Protein AF-A0A2D4NMZ3-F1 (afdb_monomer)

InterPro domains:
  IPR048695 E3 ubiquitin-protein ligase SHPRH, second helical domain [PF21324] (58-155)
  IPR052583 E3 ubiquitin-protein ligase SHPRH-like [PTHR45865] (1-147)

Nearest PDB structures (foldseek):
  4qn1-assembly1_A  TM=9.197E-01  e=2.408E-14  Homo sapiens

Radius of gyration: 30.1 Å; Cα contacts (8 Å, |Δi|>4): 49; chains: 1; bounding box: 57×30×90 Å

Structure (mmCIF, N/CA/C/O backbone):
data_AF-A0A2D4NMZ3-F1
#
_entry.id   AF-A0A2D4NMZ3-F1
#
loop_
_atom_site.group_PDB
_atom_site.id
_atom_site.type_symbol
_atom_site.label_atom_id
_atom_site.label_alt_id
_atom_site.label_comp_id
_atom_site.label_asym_id
_atom_site.label_entity_id
_atom_site.label_seq_id
_atom_site.pdbx_PDB_ins_code
_atom_site.Cartn_x
_atom_site.Cartn_y
_atom_site.Cartn_z
_atom_site.occupancy
_atom_site.B_iso_or_equiv
_atom_site.auth_seq_id
_atom_site.auth_comp_id
_atom_site.auth_asym_id
_atom_site.auth_atom_id
_atom_site.pdbx_PDB_model_num
ATOM 1 N N . HIS A 1 1 ? 14.806 3.752 -36.654 1.00 79.56 1 HIS A N 1
ATOM 2 C CA . HIS A 1 1 ? 14.042 3.267 -37.822 1.00 79.56 1 HIS A CA 1
ATOM 3 C C . HIS A 1 1 ? 14.957 3.074 -39.030 1.00 79.56 1 HIS A C 1
ATOM 5 O O . HIS A 1 1 ? 15.247 1.934 -39.347 1.00 79.56 1 HIS A O 1
ATOM 11 N N . SER A 1 2 ? 15.522 4.132 -39.626 1.00 84.00 2 SER A N 1
ATOM 12 C CA . SER A 1 2 ? 16.386 4.017 -40.818 1.00 84.00 2 SER A CA 1
ATOM 13 C C . SER A 1 2 ? 17.604 3.096 -40.637 1.00 84.00 2 SER A C 1
ATOM 15 O O . SER A 1 2 ? 17.843 2.245 -41.484 1.00 84.00 2 SER A O 1
ATOM 17 N N . THR A 1 3 ? 18.321 3.194 -39.509 1.00 82.75 3 THR A N 1
ATOM 18 C CA . THR A 1 3 ? 19.468 2.318 -39.182 1.00 82.75 3 THR A CA 1
ATOM 19 C C . THR A 1 3 ? 19.065 0.847 -39.045 1.00 82.75 3 THR A C 1
ATOM 21 O O . THR A 1 3 ? 19.775 -0.030 -39.518 1.00 82.75 3 THR A O 1
ATOM 24 N N . HIS A 1 4 ? 17.902 0.579 -38.441 1.00 82.25 4 HIS A N 1
ATOM 25 C CA . HIS A 1 4 ? 17.377 -0.775 -38.248 1.00 82.25 4 HIS A CA 1
ATOM 26 C C . HIS A 1 4 ? 16.970 -1.410 -39.582 1.00 82.25 4 HIS A C 1
ATOM 28 O O . HIS A 1 4 ? 17.393 -2.517 -39.887 1.00 82.25 4 HIS A O 1
ATOM 34 N N . ASN A 1 5 ? 16.223 -0.680 -40.414 1.00 85.88 5 ASN A N 1
ATOM 35 C CA . ASN A 1 5 ? 15.780 -1.180 -41.716 1.00 85.88 5 ASN A CA 1
ATOM 36 C C . ASN A 1 5 ? 16.967 -1.399 -42.669 1.00 85.88 5 ASN A C 1
ATOM 38 O O . ASN A 1 5 ? 17.002 -2.386 -43.396 1.00 85.88 5 ASN A O 1
ATOM 42 N N . LEU A 1 6 ? 17.965 -0.504 -42.656 1.00 83.62 6 LEU A N 1
ATOM 43 C CA . LEU A 1 6 ? 19.190 -0.682 -43.441 1.00 83.62 6 LEU A CA 1
ATOM 44 C C . LEU A 1 6 ? 19.972 -1.917 -42.970 1.00 83.62 6 LEU A C 1
ATOM 46 O O . LEU A 1 6 ? 20.440 -2.695 -43.796 1.00 83.62 6 LEU A O 1
ATOM 50 N N . MET A 1 7 ? 20.065 -2.132 -41.655 1.00 83.62 7 MET A N 1
ATOM 51 C CA . MET A 1 7 ? 20.684 -3.329 -41.084 1.00 83.62 7 MET A CA 1
ATOM 52 C C . MET A 1 7 ? 19.947 -4.614 -41.494 1.00 83.62 7 MET A C 1
ATOM 54 O O . MET A 1 7 ? 20.605 -5.592 -41.841 1.00 83.62 7 MET A O 1
ATOM 58 N N . GLU A 1 8 ? 18.611 -4.630 -41.503 1.00 84.06 8 GLU A N 1
ATOM 59 C CA . GLU A 1 8 ? 17.829 -5.781 -41.983 1.00 84.06 8 GLU A CA 1
ATOM 60 C C . GLU A 1 8 ? 18.096 -6.083 -43.463 1.00 84.06 8 GLU A C 1
ATOM 62 O O . GLU A 1 8 ? 18.351 -7.235 -43.814 1.00 84.06 8 GLU A O 1
ATOM 67 N N . LEU A 1 9 ? 18.119 -5.057 -44.322 1.00 84.56 9 LEU A N 1
ATOM 68 C CA . LEU A 1 9 ? 18.392 -5.214 -45.756 1.00 84.56 9 LEU A CA 1
ATOM 69 C C . LEU A 1 9 ? 19.811 -5.729 -46.038 1.00 84.56 9 LEU A C 1
ATOM 71 O O . LEU A 1 9 ? 19.996 -6.581 -46.910 1.00 84.56 9 LEU A O 1
ATOM 75 N N . LEU A 1 10 ? 20.802 -5.242 -45.285 1.00 82.25 10 LEU A N 1
ATOM 76 C CA . LEU A 1 10 ? 22.190 -5.700 -45.376 1.00 82.25 10 LEU A CA 1
ATOM 77 C C . LEU A 1 10 ? 22.351 -7.134 -44.845 1.00 82.25 10 LEU A C 1
ATOM 79 O O . LEU A 1 10 ? 23.067 -7.929 -45.444 1.00 82.25 10 LEU A O 1
ATOM 83 N N . THR A 1 11 ? 21.639 -7.500 -43.773 1.00 82.44 11 THR A N 1
ATOM 84 C CA . THR A 1 11 ? 21.654 -8.867 -43.211 1.00 82.44 11 THR A CA 1
ATOM 85 C C . THR A 1 11 ? 20.979 -9.876 -44.147 1.00 82.44 11 THR A C 1
ATOM 87 O O . THR A 1 11 ? 21.385 -11.035 -44.207 1.00 82.44 11 THR A O 1
ATOM 90 N N . ALA A 1 12 ? 19.980 -9.435 -44.916 1.00 84.19 12 ALA A N 1
ATOM 91 C CA . ALA A 1 12 ? 19.284 -10.243 -45.915 1.00 84.19 12 ALA A CA 1
ATOM 92 C C . ALA A 1 12 ? 20.025 -10.362 -47.266 1.00 84.19 12 ALA A C 1
ATOM 94 O O . ALA A 1 12 ? 19.500 -11.001 -48.177 1.00 84.19 12 ALA A O 1
ATOM 95 N N . ASN A 1 13 ? 21.223 -9.772 -47.415 1.00 79.88 13 ASN A N 1
ATOM 96 C CA . ASN A 1 13 ? 22.015 -9.757 -48.656 1.00 79.88 13 ASN A CA 1
ATOM 97 C C . ASN A 1 13 ? 21.206 -9.315 -49.892 1.00 79.88 13 ASN A C 1
ATOM 99 O O . ASN A 1 13 ? 21.289 -9.931 -50.958 1.00 79.88 13 ASN A O 1
ATOM 103 N N . HIS A 1 14 ? 20.391 -8.264 -49.754 1.00 78.19 14 HIS A N 1
ATOM 104 C CA . HIS A 1 14 ? 19.522 -7.827 -50.842 1.00 78.19 14 HIS A CA 1
ATOM 105 C C . HIS A 1 14 ? 20.344 -7.408 -52.083 1.00 78.19 14 HIS A C 1
ATOM 107 O O . HIS A 1 14 ? 21.246 -6.570 -51.968 1.00 78.19 14 HIS A O 1
ATOM 113 N N . PRO A 1 15 ? 20.038 -7.929 -53.289 1.00 76.94 15 PRO A N 1
ATOM 114 C CA . PRO A 1 15 ? 20.746 -7.542 -54.505 1.00 76.94 15 PRO A CA 1
ATOM 115 C C . PRO A 1 15 ? 20.555 -6.044 -54.782 1.00 76.94 15 PRO A C 1
ATOM 117 O O . PRO A 1 15 ? 19.448 -5.520 -54.656 1.00 76.94 15 PRO A O 1
ATOM 120 N N . GLY A 1 16 ? 21.640 -5.357 -55.151 1.00 79.75 16 GLY A N 1
ATOM 121 C CA . GLY A 1 16 ? 21.639 -3.924 -55.475 1.00 79.75 16 GLY A CA 1
ATOM 122 C C . GLY A 1 16 ? 22.129 -2.987 -54.365 1.00 79.75 16 GLY A C 1
ATOM 123 O O . GLY A 1 16 ? 22.245 -1.790 -54.620 1.00 79.75 16 GLY A O 1
ATOM 124 N N . ILE A 1 17 ? 22.463 -3.497 -53.173 1.00 79.25 17 ILE A N 1
ATOM 125 C CA . ILE A 1 17 ? 23.045 -2.697 -52.084 1.00 79.25 17 ILE A CA 1
ATOM 126 C C . ILE A 1 17 ? 24.549 -3.008 -51.980 1.00 79.25 17 ILE A C 1
ATOM 128 O O . ILE A 1 17 ? 24.908 -4.110 -51.562 1.00 79.25 17 ILE A O 1
ATOM 132 N N . PRO A 1 18 ? 25.449 -2.092 -52.384 1.00 79.50 18 PRO A N 1
ATOM 133 C CA . PRO A 1 18 ? 26.885 -2.308 -52.246 1.00 79.50 18 PRO A CA 1
ATOM 134 C C . PRO A 1 18 ? 27.314 -2.191 -50.771 1.00 79.50 18 PRO A C 1
ATOM 136 O O . PRO A 1 18 ? 26.861 -1.267 -50.090 1.00 79.50 18 PRO A O 1
ATOM 139 N N . PRO A 1 19 ? 28.201 -3.075 -50.275 1.00 78.12 19 PRO A N 1
ATOM 140 C CA . PRO A 1 19 ? 28.674 -3.012 -48.898 1.00 78.12 19 PRO A CA 1
ATOM 141 C C . PRO A 1 19 ? 29.545 -1.773 -48.670 1.00 78.12 19 PRO A C 1
ATOM 143 O O . PRO A 1 19 ? 30.353 -1.391 -49.522 1.00 78.12 19 PRO A O 1
ATOM 146 N N . THR A 1 20 ? 29.422 -1.164 -47.494 1.00 83.31 20 THR A N 1
ATOM 147 C CA . THR A 1 20 ? 30.236 -0.023 -47.067 1.00 83.31 20 THR A CA 1
ATOM 148 C C . THR A 1 20 ? 31.075 -0.363 -45.837 1.00 83.31 20 THR A C 1
ATOM 150 O O . THR A 1 20 ? 30.710 -1.191 -45.006 1.00 83.31 20 THR A O 1
ATOM 153 N N . LEU A 1 21 ? 32.195 0.344 -45.649 1.00 79.69 21 LEU A N 1
ATOM 154 C CA . LEU A 1 21 ? 33.028 0.228 -44.439 1.00 79.69 21 LEU A CA 1
ATOM 155 C C . LEU A 1 21 ? 32.276 0.604 -43.146 1.00 79.69 21 LEU A C 1
ATOM 157 O O . LEU A 1 21 ? 32.760 0.342 -42.045 1.00 79.69 21 LEU A O 1
ATOM 161 N N . ARG A 1 22 ? 31.110 1.249 -43.273 1.00 80.62 22 ARG A N 1
ATOM 162 C CA . ARG A 1 22 ? 30.272 1.695 -42.161 1.00 80.62 22 ARG A CA 1
ATOM 163 C C . ARG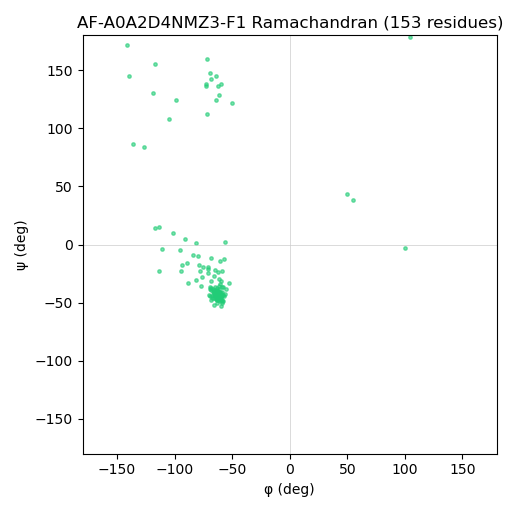 A 1 22 ? 29.270 0.628 -41.717 1.00 80.62 22 ARG A C 1
ATOM 165 O O . ARG A 1 22 ? 28.785 0.705 -40.591 1.00 80.62 22 ARG A O 1
ATOM 172 N N . ASP A 1 23 ? 29.031 -0.394 -42.539 1.00 80.50 23 ASP A N 1
ATOM 173 C CA . ASP A 1 23 ? 28.037 -1.442 -42.281 1.00 80.50 23 ASP A CA 1
ATOM 174 C C . ASP A 1 23 ? 28.348 -2.218 -40.993 1.00 80.50 23 ASP A C 1
ATOM 176 O O . ASP A 1 23 ? 27.446 -2.554 -40.228 1.00 80.50 23 ASP A O 1
ATOM 180 N N . GLY A 1 24 ? 29.637 -2.404 -40.682 1.00 77.75 24 GLY A N 1
ATOM 181 C CA . GLY A 1 24 ? 30.084 -3.044 -39.441 1.00 77.75 24 GLY A CA 1
ATOM 182 C C . GLY A 1 24 ? 29.742 -2.267 -38.161 1.00 77.75 24 GLY A C 1
ATOM 183 O O . GLY A 1 24 ? 29.670 -2.874 -37.096 1.00 77.75 24 GLY A O 1
ATOM 184 N N . ARG A 1 25 ? 29.496 -0.949 -38.247 1.00 84.62 25 ARG A N 1
ATOM 185 C CA . ARG A 1 25 ? 29.146 -0.092 -37.095 1.00 84.62 25 ARG A CA 1
ATOM 186 C C . ARG A 1 25 ? 27.642 0.070 -36.894 1.00 84.62 25 ARG A C 1
ATOM 188 O O . ARG A 1 25 ? 27.221 0.434 -35.802 1.00 84.62 25 ARG A O 1
ATOM 195 N N . LEU A 1 26 ? 26.821 -0.236 -37.903 1.00 84.31 26 LEU A N 1
ATOM 196 C CA . LEU A 1 26 ? 25.365 -0.041 -37.843 1.00 84.31 26 LEU A CA 1
ATOM 197 C C . LEU A 1 26 ? 24.711 -0.814 -36.691 1.00 84.31 26 LEU A C 1
ATOM 199 O O . LEU A 1 26 ? 23.786 -0.309 -36.057 1.00 84.31 26 LEU A O 1
ATOM 203 N N . LYS A 1 27 ? 25.213 -2.019 -36.389 1.00 80.88 27 LYS A N 1
ATOM 204 C CA . LYS A 1 27 ? 24.736 -2.831 -35.262 1.00 80.88 27 LYS A CA 1
ATOM 205 C C . LYS A 1 27 ? 24.993 -2.145 -33.918 1.00 80.88 27 LYS A C 1
ATOM 207 O O . LYS A 1 27 ? 24.109 -2.113 -33.067 1.00 80.88 27 LYS A O 1
ATOM 212 N N . GLU A 1 28 ? 26.187 -1.588 -33.743 1.00 86.69 28 GLU A N 1
ATOM 213 C CA . GLU A 1 28 ? 26.581 -0.880 -32.525 1.00 86.69 28 GLU A CA 1
ATOM 214 C C . GLU A 1 28 ? 25.816 0.443 -32.379 1.00 86.69 28 GLU A C 1
ATOM 216 O O . GLU A 1 28 ? 25.259 0.715 -31.320 1.00 86.69 28 GLU A O 1
ATOM 221 N N . GLU A 1 29 ? 25.690 1.218 -33.461 1.00 86.38 29 GLU A N 1
ATOM 222 C CA . GLU A 1 29 ? 24.913 2.464 -33.486 1.00 86.38 29 GLU A CA 1
ATOM 223 C C . GLU A 1 29 ? 23.428 2.218 -33.155 1.00 86.38 29 GLU A C 1
ATOM 225 O O . GLU A 1 29 ? 22.816 2.981 -32.404 1.00 86.38 29 GLU A O 1
ATOM 230 N N . CYS A 1 30 ? 22.834 1.137 -33.676 1.00 85.12 30 CYS A N 1
ATOM 231 C CA . CYS A 1 30 ? 21.444 0.781 -33.385 1.00 85.12 30 CYS A CA 1
ATOM 232 C C . CYS A 1 30 ? 21.243 0.393 -31.911 1.00 85.12 30 CYS A C 1
ATOM 234 O O . CYS A 1 30 ? 20.247 0.789 -31.300 1.00 85.12 30 CYS A O 1
ATOM 236 N N . GLU A 1 31 ? 22.187 -0.353 -31.335 1.00 85.00 31 GLU A N 1
ATOM 237 C CA . GLU A 1 31 ? 22.148 -0.746 -29.927 1.00 85.00 31 GLU A CA 1
ATOM 238 C C . GLU A 1 31 ? 22.331 0.469 -29.004 1.00 85.00 31 GLU A C 1
ATOM 240 O O . GLU A 1 31 ? 21.547 0.657 -28.074 1.00 85.00 31 GLU A O 1
ATOM 245 N N . GLN A 1 32 ? 23.278 1.361 -29.310 1.00 89.56 32 GLN A N 1
ATOM 246 C CA . GLN A 1 32 ? 23.486 2.606 -28.561 1.00 89.56 32 GLN A CA 1
ATOM 247 C C . GLN A 1 32 ? 22.241 3.504 -28.575 1.00 89.56 32 GLN A C 1
ATOM 249 O O . GLN A 1 32 ? 21.835 4.017 -27.531 1.00 89.56 32 GLN A O 1
ATOM 254 N N . LEU A 1 33 ? 21.587 3.661 -29.732 1.00 89.25 33 LE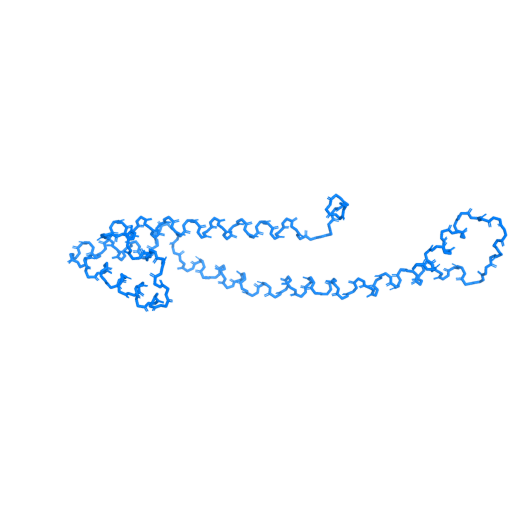U A N 1
ATOM 255 C CA . LEU A 1 33 ? 20.346 4.435 -29.846 1.00 89.25 33 LEU A CA 1
ATOM 256 C C . LEU A 1 33 ? 19.211 3.829 -29.013 1.00 89.25 33 LEU A C 1
ATOM 258 O O . LEU A 1 33 ? 18.476 4.559 -28.345 1.00 89.25 33 LEU A O 1
ATOM 262 N N . ARG A 1 34 ? 19.078 2.497 -29.022 1.00 87.19 34 ARG A N 1
ATOM 263 C CA . ARG A 1 34 ? 18.085 1.789 -28.208 1.00 87.19 34 ARG A CA 1
ATOM 264 C C . ARG A 1 34 ? 18.353 1.978 -26.716 1.00 87.19 34 ARG A C 1
ATOM 266 O O . ARG A 1 34 ? 17.426 2.290 -25.971 1.00 87.19 34 ARG A O 1
ATOM 273 N N . GLN A 1 35 ? 19.600 1.813 -26.283 1.00 89.44 35 GLN A N 1
ATOM 274 C CA . GLN A 1 35 ? 19.993 1.986 -24.884 1.00 89.44 35 GLN A CA 1
ATOM 275 C C . GLN A 1 35 ? 19.760 3.419 -24.408 1.00 89.44 35 GLN A C 1
ATOM 277 O O . GLN A 1 35 ? 19.168 3.621 -23.350 1.00 89.44 35 GLN A O 1
ATOM 282 N N . HIS A 1 36 ? 20.147 4.408 -25.215 1.00 93.25 36 HIS A N 1
ATOM 283 C CA . HIS A 1 36 ? 19.921 5.815 -24.905 1.00 93.25 36 HIS A CA 1
ATOM 284 C C . HIS A 1 36 ? 18.429 6.130 -24.738 1.00 93.25 36 HIS A C 1
ATOM 286 O O . HIS A 1 36 ? 18.038 6.757 -23.755 1.00 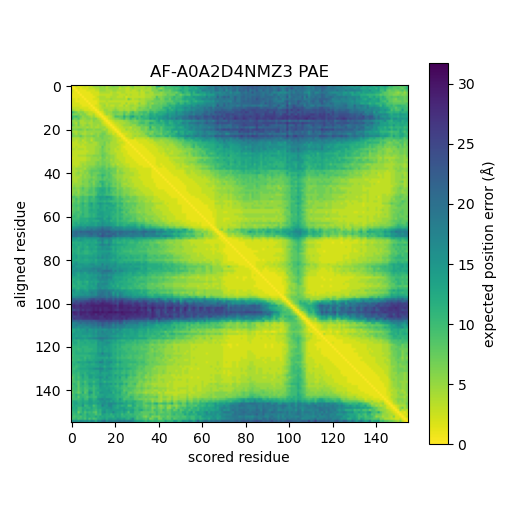93.25 36 HIS A O 1
ATOM 292 N N . TYR A 1 37 ? 17.587 5.632 -25.649 1.00 91.81 37 TYR A N 1
ATOM 293 C CA . TYR A 1 37 ? 16.137 5.808 -25.572 1.00 91.81 37 TYR A CA 1
ATOM 294 C C . TYR A 1 37 ? 15.534 5.182 -24.303 1.00 91.81 37 TYR A C 1
ATOM 296 O O . TYR A 1 37 ? 14.738 5.819 -23.614 1.00 91.81 37 TYR A O 1
ATOM 304 N N . MET A 1 38 ? 15.947 3.959 -23.954 1.00 91.94 38 MET A N 1
ATOM 305 C CA . MET A 1 38 ? 15.440 3.250 -22.770 1.00 91.94 38 MET A CA 1
ATOM 306 C C . MET A 1 38 ? 16.003 3.789 -21.446 1.00 91.94 38 MET A C 1
ATOM 308 O O . MET A 1 38 ? 15.410 3.556 -20.393 1.00 91.94 38 MET A O 1
ATOM 312 N N . SER A 1 39 ? 17.125 4.518 -21.475 1.00 92.38 39 SER A N 1
ATOM 313 C CA . SER A 1 39 ? 17.856 4.952 -20.277 1.00 92.38 39 SER A CA 1
ATOM 314 C C . SER A 1 39 ? 16.994 5.747 -19.302 1.00 92.38 39 SER A C 1
ATOM 316 O O . SER A 1 39 ? 17.091 5.522 -18.099 1.00 92.38 39 SER A O 1
ATOM 318 N N . LYS A 1 40 ? 16.159 6.667 -19.802 1.00 94.06 40 LYS A N 1
ATOM 319 C CA . LYS A 1 40 ? 15.322 7.513 -18.942 1.00 94.06 40 LYS A CA 1
ATOM 320 C C . LYS A 1 40 ? 14.284 6.684 -18.186 1.00 94.06 40 LYS A C 1
ATOM 322 O O . LYS A 1 40 ? 14.219 6.756 -16.967 1.00 94.06 40 LYS A O 1
ATOM 327 N N . SER A 1 41 ? 13.518 5.863 -18.904 1.00 90.94 41 SER A N 1
ATOM 328 C CA . SER A 1 41 ? 12.478 5.030 -18.293 1.00 90.94 41 SER A CA 1
ATOM 329 C C . SER A 1 41 ? 13.071 4.005 -17.320 1.00 90.94 41 SER A C 1
ATOM 331 O O . SER A 1 41 ? 12.550 3.832 -16.222 1.00 90.94 41 SER A O 1
ATOM 333 N N . ASN A 1 42 ? 14.204 3.385 -17.668 1.00 89.88 42 ASN A N 1
ATOM 334 C CA . ASN A 1 42 ? 14.895 2.458 -16.770 1.00 89.88 42 ASN A CA 1
ATOM 335 C C . ASN A 1 42 ? 15.379 3.146 -15.482 1.00 89.88 42 ASN A C 1
ATOM 337 O O . ASN A 1 42 ? 15.280 2.556 -14.406 1.00 89.88 42 ASN A O 1
ATOM 341 N N . ALA A 1 43 ? 15.885 4.381 -15.582 1.00 92.75 43 ALA A N 1
ATOM 342 C CA . ALA A 1 43 ? 16.301 5.164 -14.422 1.00 92.75 43 ALA A CA 1
ATOM 343 C C . ALA A 1 43 ? 15.108 5.517 -13.522 1.00 92.75 43 ALA A C 1
ATOM 345 O O . ALA A 1 43 ? 15.173 5.281 -12.322 1.00 92.75 43 ALA A O 1
ATOM 346 N N . GLU A 1 44 ? 13.993 5.979 -14.096 1.00 93.50 44 GLU A N 1
ATOM 347 C CA . GLU A 1 44 ? 12.770 6.302 -13.345 1.00 93.50 44 GLU A CA 1
ATOM 348 C C . GLU A 1 44 ? 12.223 5.085 -12.577 1.00 93.50 44 GLU A C 1
ATOM 350 O O . GLU A 1 44 ? 11.837 5.203 -11.414 1.00 93.50 44 GLU A O 1
ATOM 355 N N . VAL A 1 45 ? 12.239 3.894 -13.190 1.00 91.06 45 VAL A N 1
ATOM 356 C CA . VAL A 1 45 ? 11.832 2.642 -12.525 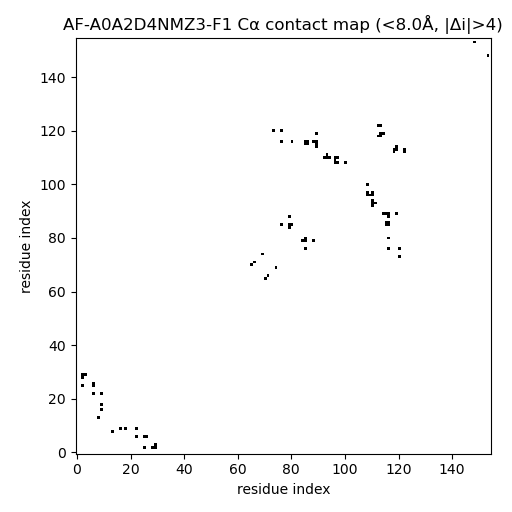1.00 91.06 45 VAL A CA 1
ATOM 357 C C . VAL A 1 45 ? 12.768 2.301 -11.360 1.00 91.06 45 VAL A C 1
ATOM 359 O O . VAL A 1 45 ? 12.301 1.949 -10.274 1.00 91.06 45 VAL A O 1
ATOM 362 N N . ALA A 1 46 ? 14.083 2.420 -11.560 1.00 90.06 46 ALA A N 1
ATOM 363 C CA . ALA A 1 46 ? 15.071 2.140 -10.521 1.00 90.06 46 ALA A CA 1
ATOM 364 C C . ALA A 1 46 ? 14.962 3.123 -9.342 1.00 90.06 46 ALA A C 1
ATOM 366 O O . ALA A 1 46 ? 14.960 2.703 -8.182 1.00 90.06 46 ALA A O 1
ATOM 367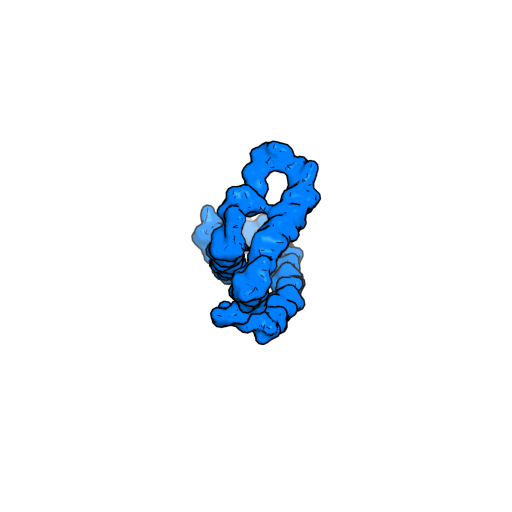 N N . GLU A 1 47 ? 14.811 4.416 -9.632 1.00 94.12 47 GLU A N 1
ATOM 368 C CA . GLU A 1 47 ? 14.628 5.467 -8.630 1.00 94.12 47 GLU A CA 1
ATOM 369 C C . GLU A 1 47 ? 13.341 5.262 -7.829 1.00 94.12 47 GLU A C 1
ATOM 371 O O . GLU A 1 47 ? 13.368 5.326 -6.599 1.00 94.12 47 GLU A O 1
ATOM 376 N N . ALA A 1 48 ? 12.225 4.942 -8.493 1.00 91.62 48 ALA A N 1
ATOM 377 C CA . ALA A 1 48 ? 10.963 4.651 -7.819 1.00 91.62 48 ALA A CA 1
ATOM 378 C C . ALA A 1 48 ? 11.086 3.444 -6.873 1.00 91.62 48 ALA A C 1
ATOM 380 O O . ALA A 1 48 ? 10.611 3.497 -5.736 1.00 91.62 48 ALA A O 1
ATOM 381 N N . HIS A 1 49 ? 11.769 2.377 -7.298 1.00 89.06 49 HIS A N 1
ATOM 382 C CA . HIS A 1 49 ? 11.997 1.204 -6.453 1.00 89.06 49 HIS A CA 1
ATOM 383 C C . HIS A 1 49 ? 12.889 1.526 -5.241 1.00 89.06 49 HIS A C 1
ATOM 385 O O . HIS A 1 49 ? 12.624 1.069 -4.124 1.00 89.06 49 HIS A O 1
ATOM 391 N N . GLN A 1 50 ? 13.924 2.350 -5.427 1.00 92.31 50 GLN A N 1
ATOM 392 C CA . GLN A 1 50 ? 14.804 2.782 -4.343 1.00 92.31 50 GLN A CA 1
ATOM 393 C C . GLN A 1 50 ? 14.085 3.712 -3.353 1.00 92.31 50 GLN A C 1
ATOM 395 O O . GLN A 1 50 ? 14.253 3.567 -2.141 1.00 92.31 50 GLN A O 1
ATOM 400 N N . ALA A 1 51 ? 13.237 4.618 -3.846 1.00 94.25 51 ALA A N 1
ATOM 401 C CA . ALA A 1 51 ? 12.470 5.556 -3.028 1.00 94.25 51 ALA A CA 1
ATOM 402 C C . ALA A 1 51 ? 11.481 4.862 -2.072 1.00 94.25 51 ALA A C 1
ATOM 404 O O . ALA A 1 51 ? 11.129 5.424 -1.034 1.00 94.25 51 ALA A O 1
ATOM 405 N N . LEU A 1 52 ? 11.058 3.629 -2.376 1.00 91.12 52 LEU A N 1
ATOM 406 C CA . LEU A 1 52 ? 10.183 2.833 -1.509 1.00 91.12 52 LEU A CA 1
ATOM 407 C C . LEU A 1 52 ? 10.915 2.176 -0.326 1.00 91.12 52 LEU A C 1
ATOM 409 O O . LEU A 1 52 ? 10.281 1.860 0.684 1.00 91.12 52 LEU A O 1
ATOM 413 N N . GLN A 1 53 ? 12.234 1.973 -0.403 1.00 92.69 53 GLN A N 1
ATOM 414 C CA . GLN A 1 53 ? 12.977 1.226 0.624 1.00 92.69 53 GLN A CA 1
ATOM 415 C C . GLN A 1 53 ? 12.875 1.839 2.032 1.00 92.69 53 GLN A C 1
ATOM 417 O O . GLN A 1 53 ? 12.573 1.094 2.971 1.00 92.69 53 GLN A O 1
ATOM 422 N N . PRO A 1 54 ? 13.030 3.169 2.219 1.00 95.94 54 PRO A N 1
ATOM 423 C CA . PRO A 1 54 ? 12.949 3.772 3.546 1.00 95.94 54 PRO A CA 1
ATOM 424 C C . PRO A 1 54 ? 11.586 3.549 4.207 1.00 95.94 54 PRO A C 1
ATOM 426 O O . PRO A 1 54 ? 11.516 3.141 5.365 1.00 95.94 54 PRO A O 1
ATOM 429 N N . VAL A 1 55 ? 10.489 3.742 3.463 1.00 93.12 55 VAL A N 1
ATOM 430 C CA . VAL A 1 55 ? 9.136 3.584 4.018 1.00 93.12 55 VAL A CA 1
ATOM 431 C C . VAL A 1 55 ? 8.820 2.123 4.340 1.00 93.12 55 VAL A C 1
ATOM 433 O O . VAL A 1 55 ? 8.198 1.844 5.366 1.00 93.12 55 VAL A O 1
ATOM 436 N N . ILE A 1 56 ? 9.292 1.170 3.529 1.00 90.94 56 ILE A N 1
ATOM 437 C CA . ILE A 1 56 ? 9.144 -0.265 3.811 1.00 90.94 56 ILE A CA 1
ATOM 438 C C . ILE A 1 56 ? 9.869 -0.628 5.110 1.00 90.94 56 ILE A C 1
ATOM 440 O O . ILE A 1 56 ? 9.301 -1.322 5.959 1.00 90.94 56 ILE A O 1
ATOM 444 N N . GLN A 1 57 ? 11.092 -0.130 5.293 1.00 94.06 57 GLN A N 1
ATOM 445 C CA . GLN A 1 57 ? 11.861 -0.357 6.510 1.00 94.06 57 GLN A CA 1
ATOM 446 C C . GLN A 1 57 ? 11.164 0.243 7.738 1.00 94.06 57 GLN A C 1
ATOM 448 O O . GLN A 1 57 ? 10.963 -0.463 8.727 1.00 94.06 57 GLN A O 1
ATOM 453 N N . THR A 1 58 ? 10.701 1.494 7.652 1.00 95.38 58 THR A N 1
ATOM 454 C CA . THR A 1 58 ? 9.938 2.138 8.732 1.00 95.38 58 THR A CA 1
ATOM 455 C C . THR A 1 58 ? 8.679 1.345 9.087 1.00 95.38 58 THR A C 1
ATOM 457 O O . THR A 1 58 ? 8.398 1.131 10.266 1.00 95.38 58 THR A O 1
ATOM 460 N N . ILE A 1 59 ? 7.930 0.846 8.094 1.00 92.19 59 ILE A N 1
ATOM 461 C CA . ILE A 1 59 ? 6.743 0.017 8.348 1.00 92.19 59 ILE A CA 1
ATOM 462 C C . ILE A 1 59 ? 7.126 -1.262 9.102 1.00 92.19 59 ILE A C 1
ATOM 464 O O . ILE A 1 59 ? 6.460 -1.602 10.080 1.00 92.19 59 ILE A O 1
ATOM 468 N N . HIS A 1 60 ? 8.194 -1.957 8.699 1.00 92.56 60 HIS A N 1
ATOM 469 C CA . HIS A 1 60 ? 8.646 -3.162 9.399 1.00 92.56 60 HIS A CA 1
ATOM 470 C C . HIS A 1 60 ? 9.068 -2.876 10.845 1.00 92.56 60 HIS A C 1
ATOM 472 O O . HIS A 1 60 ? 8.731 -3.641 11.749 1.00 92.56 60 HIS A O 1
ATOM 478 N N . GLU A 1 61 ? 9.775 -1.774 11.087 1.00 95.38 61 GLU A N 1
ATOM 479 C CA . GLU A 1 61 ? 10.188 -1.363 12.431 1.00 95.38 61 GLU A CA 1
ATOM 480 C C . GLU A 1 61 ? 8.989 -1.028 13.326 1.00 95.38 61 GLU A C 1
ATOM 482 O O . GLU A 1 61 ? 8.938 -1.459 14.480 1.00 95.38 61 GLU A O 1
ATOM 487 N N . LEU A 1 62 ? 7.994 -0.311 12.796 1.00 93.44 62 LEU A N 1
ATOM 488 C CA . LEU A 1 62 ? 6.764 0.013 13.521 1.00 93.44 62 LEU A CA 1
ATOM 489 C C . LEU A 1 62 ? 5.921 -1.234 13.801 1.00 93.44 62 LEU A C 1
ATOM 491 O O . LEU A 1 62 ? 5.420 -1.397 14.912 1.00 93.44 62 LEU A O 1
ATOM 495 N N . GLN A 1 63 ? 5.811 -2.150 12.838 1.00 90.12 63 GLN A N 1
ATOM 496 C CA . GLN A 1 63 ? 5.072 -3.400 13.015 1.00 90.12 63 GLN A CA 1
ATOM 497 C C . GLN A 1 63 ? 5.662 -4.270 14.129 1.00 90.12 63 GLN A C 1
ATOM 499 O O . GLN A 1 63 ? 4.900 -4.875 14.876 1.00 90.12 63 GLN A O 1
ATOM 504 N N . ARG A 1 64 ? 6.991 -4.290 14.309 1.00 90.94 64 ARG A N 1
ATOM 505 C CA . ARG A 1 64 ? 7.635 -5.025 15.417 1.00 90.94 64 ARG A CA 1
ATOM 506 C C . ARG A 1 64 ? 7.295 -4.464 16.797 1.00 90.94 64 ARG A C 1
ATOM 508 O O . ARG A 1 64 ? 7.329 -5.205 17.774 1.00 90.94 64 ARG A O 1
ATOM 515 N N . LYS A 1 65 ? 6.982 -3.170 16.891 1.00 91.94 65 LYS A N 1
ATOM 516 C CA . LYS A 1 65 ? 6.590 -2.520 18.152 1.00 91.94 65 LYS A CA 1
ATOM 517 C C . LYS A 1 65 ? 5.132 -2.797 18.525 1.00 91.94 65 LYS A C 1
ATOM 519 O O . LYS A 1 65 ? 4.756 -2.609 19.678 1.00 91.94 65 LYS A O 1
ATOM 524 N N . ILE A 1 66 ? 4.311 -3.238 17.571 1.00 88.94 66 ILE A N 1
ATOM 525 C CA . ILE A 1 66 ? 2.882 -3.479 17.769 1.00 88.94 66 ILE A CA 1
ATOM 526 C C . ILE A 1 66 ? 2.648 -4.973 18.002 1.00 88.94 66 ILE A C 1
ATOM 528 O O . ILE A 1 66 ? 2.985 -5.813 17.171 1.00 88.94 66 ILE A O 1
ATOM 532 N N . ARG A 1 67 ? 2.006 -5.316 19.122 1.00 83.25 67 ARG A N 1
ATOM 533 C CA . ARG A 1 67 ? 1.548 -6.687 19.382 1.00 83.25 67 ARG A CA 1
ATOM 534 C C . ARG A 1 67 ? 0.362 -7.004 18.471 1.00 83.25 67 ARG A C 1
ATOM 536 O O . ARG A 1 67 ? -0.707 -6.421 18.611 1.00 83.25 67 ARG A O 1
ATOM 543 N N . SER A 1 68 ? 0.553 -7.915 17.521 1.00 76.50 68 SER A N 1
ATOM 544 C CA . SER A 1 68 ? -0.470 -8.275 16.531 1.00 76.50 68 SER A CA 1
ATOM 545 C C . SER A 1 68 ? -1.574 -9.179 17.085 1.00 76.50 68 SER A C 1
ATOM 547 O O . SER A 1 68 ? -2.691 -9.117 16.579 1.00 76.50 68 SER A O 1
ATOM 549 N N . SER A 1 69 ? -1.274 -9.990 18.105 1.00 78.19 69 SER A N 1
ATOM 550 C CA . SER A 1 69 ? -2.219 -10.913 18.749 1.00 78.19 69 SER A CA 1
ATOM 551 C C . SER A 1 69 ? -3.127 -10.245 19.785 1.00 78.19 69 SER A C 1
ATOM 553 O O . SER A 1 69 ? -4.262 -10.675 19.944 1.00 78.19 69 SER A O 1
ATOM 555 N N . SER A 1 70 ? -2.647 -9.192 20.454 1.00 83.19 70 SER A N 1
ATOM 556 C CA . SER A 1 70 ? -3.445 -8.341 21.347 1.00 83.19 70 SER A CA 1
ATOM 557 C C . SER A 1 70 ? -3.103 -6.875 21.084 1.00 83.19 70 SER A C 1
ATOM 559 O O . SER A 1 70 ? -2.162 -6.339 21.681 1.00 83.19 70 SER A O 1
ATOM 561 N N . PRO A 1 71 ? -3.775 -6.238 20.111 1.00 90.00 71 PRO A N 1
ATOM 562 C CA . PRO A 1 71 ? -3.624 -4.816 19.868 1.00 90.00 71 PRO A CA 1
ATOM 563 C C . PRO A 1 71 ? -4.008 -3.995 21.101 1.00 90.00 71 PRO A C 1
ATOM 565 O O . PRO A 1 71 ? -5.049 -4.233 21.704 1.00 90.00 71 PRO A O 1
ATOM 568 N N . TRP A 1 72 ? -3.220 -2.965 21.412 1.00 93.56 72 TRP A N 1
ATOM 569 C CA . TRP A 1 72 ? -3.424 -2.101 22.585 1.00 93.56 72 TRP A CA 1
ATOM 570 C C . TRP A 1 72 ? -4.842 -1.515 22.688 1.00 93.56 72 TRP A C 1
ATOM 572 O O . TRP A 1 72 ? -5.358 -1.312 23.780 1.00 93.56 72 TRP A O 1
ATOM 582 N N . TRP A 1 73 ? -5.486 -1.238 21.553 1.00 93.69 73 TRP A N 1
ATOM 583 C CA . TRP A 1 73 ? -6.824 -0.654 21.521 1.00 93.69 73 TRP A CA 1
ATOM 584 C C . TRP A 1 73 ? -7.912 -1.643 21.967 1.00 93.69 73 TRP A C 1
ATOM 586 O O . TRP A 1 73 ? -8.943 -1.199 22.465 1.00 93.69 73 TRP A O 1
ATOM 596 N N . LEU A 1 74 ? -7.689 -2.960 21.850 1.00 93.75 74 LEU A N 1
ATOM 597 C CA . LEU A 1 74 ? -8.593 -3.962 22.428 1.00 93.75 74 LEU A CA 1
ATOM 598 C C . LEU A 1 74 ? -8.548 -3.911 23.951 1.00 93.75 74 LEU A C 1
ATOM 600 O O . LEU A 1 74 ? -9.600 -3.866 24.585 1.00 93.75 74 LEU A O 1
ATOM 604 N N . ASP A 1 75 ? -7.343 -3.845 24.520 1.00 93.00 75 ASP A N 1
ATOM 605 C CA . ASP A 1 75 ? -7.152 -3.763 25.968 1.00 93.00 75 ASP A CA 1
ATOM 606 C C . ASP A 1 75 ? -7.796 -2.481 26.529 1.00 93.00 75 ASP A C 1
ATOM 608 O O . ASP A 1 75 ? -8.429 -2.504 27.585 1.00 93.00 75 ASP A O 1
ATOM 612 N N . VAL A 1 76 ? -7.700 -1.361 25.798 1.00 94.69 76 VAL A N 1
ATOM 613 C CA . VAL A 1 76 ? -8.355 -0.090 26.159 1.00 94.69 76 VAL A CA 1
ATOM 614 C C . VAL A 1 76 ? -9.879 -0.207 26.146 1.00 94.69 76 VAL A C 1
ATOM 616 O O . VAL A 1 76 ? -10.515 0.221 27.106 1.00 94.69 76 VAL A O 1
ATOM 619 N N . ILE A 1 77 ? -10.473 -0.801 25.105 1.00 94.50 77 ILE A N 1
ATOM 620 C CA . ILE A 1 77 ? -11.930 -1.006 25.046 1.00 94.50 77 ILE A CA 1
ATOM 621 C C . ILE A 1 77 ? -12.388 -1.925 26.184 1.00 94.50 77 ILE A C 1
ATOM 623 O O . ILE A 1 77 ? -13.371 -1.628 26.859 1.00 94.50 77 ILE A O 1
ATOM 627 N N . GLN A 1 78 ? -11.660 -3.015 26.437 1.00 93.50 78 GLN A N 1
ATOM 628 C CA . GLN A 1 78 ? -11.982 -3.942 27.519 1.00 93.50 78 GLN A CA 1
ATOM 629 C C . GLN A 1 78 ? -11.905 -3.258 28.889 1.00 93.50 78 GLN A C 1
ATOM 631 O O . GLN A 1 78 ? -12.791 -3.446 29.722 1.00 93.50 78 GLN A O 1
ATOM 636 N N . SER A 1 79 ? -10.882 -2.428 29.100 1.00 94.88 79 SER A N 1
ATOM 637 C CA . SER A 1 79 ? -10.714 -1.653 30.330 1.00 94.88 79 SER A CA 1
ATOM 638 C C . SER A 1 79 ? -11.839 -0.628 30.488 1.00 94.88 79 SER A C 1
ATOM 640 O O . SER A 1 79 ? -12.405 -0.506 31.569 1.00 94.88 79 SER A O 1
ATOM 642 N N . ALA A 1 80 ? -12.227 0.067 29.415 1.00 95.56 80 ALA A N 1
ATOM 643 C CA . ALA A 1 80 ? -13.323 1.032 29.451 1.00 95.56 80 ALA A CA 1
ATOM 644 C C . ALA A 1 80 ? -14.654 0.385 29.866 1.00 95.56 80 ALA A C 1
ATOM 646 O O . ALA A 1 80 ? -15.355 0.933 30.713 1.00 95.56 80 ALA A O 1
ATOM 647 N N . ILE A 1 81 ? -14.946 -0.815 29.353 1.00 93.88 81 ILE A N 1
ATOM 648 C CA . ILE A 1 81 ? -16.114 -1.606 29.768 1.00 93.88 81 ILE A CA 1
ATOM 649 C C . ILE A 1 81 ? -15.995 -2.018 31.243 1.00 93.88 81 ILE A C 1
ATOM 651 O O . ILE A 1 81 ? -16.960 -1.921 31.995 1.00 93.88 81 ILE A O 1
ATOM 655 N N . GLN A 1 82 ? -14.814 -2.467 31.683 1.00 95.44 82 GLN A N 1
ATOM 656 C CA . GLN A 1 82 ? -14.591 -2.900 33.067 1.00 95.44 82 GLN A CA 1
ATOM 657 C C . GLN A 1 82 ? -14.782 -1.764 34.083 1.00 95.44 82 GLN A C 1
ATOM 659 O O . GLN A 1 82 ? -15.299 -2.001 35.174 1.00 95.44 82 GLN A O 1
ATOM 664 N N . TYR A 1 83 ? -14.367 -0.546 33.734 1.00 95.81 83 TYR A N 1
ATOM 665 C CA . TYR A 1 83 ? -14.501 0.641 34.581 1.00 95.81 83 TYR A CA 1
ATOM 666 C C . TYR A 1 83 ? -15.809 1.419 34.352 1.00 95.81 83 TYR A C 1
ATOM 668 O O . TYR A 1 83 ? -15.977 2.472 34.962 1.00 95.81 83 TYR A O 1
ATOM 676 N N . ALA A 1 84 ? -16.726 0.914 33.515 1.00 94.25 84 ALA A N 1
ATOM 677 C CA . ALA A 1 84 ? -17.995 1.564 33.163 1.00 94.25 84 ALA A CA 1
ATOM 678 C C . ALA A 1 84 ? -17.830 3.001 32.618 1.00 94.25 84 ALA A C 1
ATOM 680 O O . ALA A 1 84 ? -18.614 3.897 32.925 1.00 94.25 84 ALA A O 1
ATOM 681 N N . ILE A 1 85 ? -16.781 3.218 31.818 1.00 95.50 85 ILE A N 1
ATOM 682 C CA . ILE A 1 85 ? -16.505 4.471 31.087 1.00 95.50 85 ILE A CA 1
ATOM 683 C C . ILE A 1 85 ? -16.621 4.277 29.565 1.00 95.50 85 ILE A C 1
ATOM 685 O O . ILE A 1 85 ? -16.134 5.085 28.773 1.00 95.50 85 ILE A O 1
ATOM 689 N N . ASP A 1 86 ? -17.229 3.174 29.135 1.00 94.12 86 ASP A N 1
ATOM 690 C CA . ASP A 1 86 ? -17.383 2.795 27.734 1.00 94.12 86 ASP A CA 1
ATOM 691 C C . ASP A 1 86 ? -18.277 3.766 26.951 1.00 94.12 86 ASP A C 1
ATOM 693 O O . ASP A 1 86 ? -17.951 4.100 25.812 1.00 94.12 86 ASP A O 1
ATOM 697 N N . GLU A 1 87 ? -19.332 4.308 27.567 1.00 94.12 87 GLU A N 1
ATOM 698 C CA . GLU A 1 87 ? -20.165 5.348 26.947 1.00 94.12 87 GLU A CA 1
ATOM 699 C C . GLU A 1 87 ? -19.370 6.633 26.663 1.00 94.12 87 GLU A C 1
ATOM 701 O O . GLU A 1 87 ? -19.469 7.195 25.570 1.00 94.12 87 GLU A O 1
ATOM 706 N N . GLU A 1 88 ? -18.523 7.074 27.604 1.00 95.19 88 GLU A N 1
ATOM 707 C CA . GLU A 1 88 ? -17.656 8.244 27.405 1.00 95.19 88 GLU A CA 1
ATOM 708 C C . GLU A 1 88 ? -16.672 7.997 26.255 1.00 95.19 88 GLU A C 1
ATOM 710 O O . GLU A 1 88 ? -16.491 8.856 25.388 1.00 95.19 88 GLU A O 1
ATOM 715 N N . LEU A 1 89 ? -16.059 6.808 26.210 1.00 95.06 89 LEU A N 1
ATOM 716 C CA . LEU A 1 89 ? -15.146 6.427 25.136 1.00 95.06 89 LEU A CA 1
ATOM 717 C C . LEU A 1 89 ? -15.847 6.450 23.770 1.00 95.06 89 LEU A C 1
ATOM 719 O O . LEU A 1 89 ? -15.323 7.046 22.827 1.00 95.06 89 LEU A O 1
ATOM 723 N N . VAL A 1 90 ? -17.034 5.844 23.661 1.00 94.69 90 VAL A N 1
ATOM 724 C CA . VAL A 1 90 ? -17.842 5.839 22.430 1.00 94.69 90 VAL A CA 1
ATOM 725 C C . VAL A 1 90 ? -18.176 7.262 22.004 1.00 94.69 90 VAL A C 1
ATOM 727 O O . VAL A 1 90 ? -17.929 7.619 20.850 1.00 94.69 90 VAL A O 1
ATOM 730 N N . GLN A 1 91 ? -18.659 8.095 22.927 1.00 93.69 91 GLN A N 1
ATOM 731 C CA . GLN A 1 91 ? -19.025 9.475 22.632 1.00 93.69 91 GLN A CA 1
ATOM 732 C C . GLN A 1 91 ? -17.819 10.290 22.154 1.00 93.69 91 GLN A C 1
ATOM 734 O O . GLN A 1 91 ? -17.930 11.052 21.193 1.00 93.69 91 GLN A O 1
ATOM 739 N N . ARG A 1 92 ? -16.647 10.117 22.776 1.00 93.94 92 ARG A N 1
ATOM 740 C CA . ARG A 1 92 ? -15.406 10.783 22.352 1.00 93.94 92 ARG A CA 1
ATOM 741 C C . ARG A 1 92 ? -15.000 10.371 20.942 1.00 93.94 92 ARG A C 1
ATOM 743 O O . ARG A 1 92 ? -14.729 11.242 20.121 1.00 93.94 92 ARG A O 1
ATOM 750 N N . VAL A 1 93 ? -15.029 9.075 20.629 1.00 92.75 93 VAL A N 1
ATOM 751 C CA . VAL A 1 93 ? -14.707 8.580 19.280 1.00 92.75 93 VAL A CA 1
ATOM 752 C C . VAL A 1 93 ? -15.721 9.085 18.249 1.00 92.75 93 VAL A C 1
ATOM 754 O O . VAL A 1 93 ? -15.329 9.529 17.172 1.00 92.75 93 VAL A O 1
ATOM 757 N N . GLN A 1 94 ? -17.019 9.074 18.560 1.00 91.00 94 GLN A N 1
ATOM 758 C CA . GLN A 1 94 ? -18.054 9.614 17.672 1.00 91.00 94 GLN A CA 1
ATOM 759 C C . GLN A 1 94 ? -17.890 11.123 17.444 1.00 91.00 94 GLN A C 1
ATOM 761 O O . GLN A 1 94 ? -18.024 11.590 16.309 1.00 91.00 94 GLN A O 1
ATOM 766 N N . ASN A 1 95 ? -17.552 11.883 18.487 1.00 89.94 95 ASN A N 1
ATOM 767 C CA . ASN A 1 95 ? -17.288 13.319 18.396 1.00 89.94 95 ASN A CA 1
ATOM 768 C C . ASN A 1 95 ? -16.056 13.613 17.531 1.00 89.94 95 ASN A C 1
ATOM 770 O O . ASN A 1 95 ? -16.104 14.516 16.694 1.00 89.94 95 ASN A O 1
ATOM 774 N N . ASP A 1 96 ? -14.981 12.838 17.673 1.00 89.06 96 ASP A N 1
ATOM 775 C CA . ASP A 1 96 ? -13.781 12.957 16.839 1.00 89.06 96 ASP A CA 1
ATOM 776 C C . ASP A 1 96 ? -14.078 12.602 15.377 1.00 89.06 96 ASP A C 1
ATOM 778 O O . ASP A 1 96 ? -13.682 13.327 14.463 1.00 89.06 96 ASP A O 1
ATOM 782 N N . LEU A 1 97 ? -14.835 11.533 15.121 1.00 86.12 97 LEU A N 1
ATOM 783 C CA . LEU A 1 97 ? -15.241 11.166 13.762 1.00 86.12 97 LEU A CA 1
ATOM 784 C C . LEU A 1 97 ? -16.139 12.236 13.129 1.00 86.12 97 LEU A C 1
ATOM 786 O O . LEU A 1 97 ? -15.974 12.567 11.961 1.00 86.12 97 LEU A O 1
ATOM 790 N N . THR A 1 98 ? -17.055 12.823 13.895 1.00 83.50 98 THR A N 1
ATOM 791 C CA . THR A 1 98 ? -17.999 13.830 13.388 1.00 83.50 98 THR A CA 1
ATOM 792 C C . THR A 1 98 ? -17.342 15.200 13.217 1.00 83.50 98 THR A C 1
ATOM 794 O O . THR A 1 98 ? -17.635 15.913 12.257 1.00 83.50 98 THR A O 1
ATOM 797 N N . SER A 1 99 ? -16.415 15.579 14.103 1.00 73.31 99 SER A N 1
ATOM 798 C CA . SER A 1 99 ? -15.692 16.855 14.026 1.00 73.31 99 SER A CA 1
ATOM 799 C C . SER A 1 99 ? -14.740 16.913 12.832 1.00 73.31 99 SER A C 1
ATOM 801 O O . SER A 1 99 ? -14.682 17.942 12.158 1.00 73.31 99 SER A O 1
ATOM 803 N N . ASN A 1 100 ? -14.093 15.792 12.504 1.00 64.31 100 ASN A N 1
ATOM 804 C CA . ASN A 1 100 ? -13.237 15.658 11.326 1.00 64.31 100 ASN A CA 1
ATOM 805 C C . ASN A 1 100 ? -14.025 15.632 9.999 1.00 64.31 100 ASN A C 1
ATOM 807 O O . ASN A 1 100 ? -13.470 15.958 8.952 1.00 64.31 100 ASN A O 1
ATOM 811 N N . TYR A 1 101 ? -15.322 15.294 10.025 1.00 58.59 101 TYR A N 1
ATOM 812 C CA . TYR A 1 101 ? -16.179 15.151 8.835 1.00 58.59 101 TYR A CA 1
ATOM 813 C C . TYR A 1 101 ? -17.122 16.333 8.555 1.00 58.59 101 TYR A C 1
ATOM 815 O O . TYR A 1 101 ? -17.948 16.244 7.643 1.00 58.59 101 TYR A O 1
ATOM 823 N N . LYS A 1 102 ? -16.979 17.473 9.251 1.00 55.97 102 LYS A N 1
ATOM 824 C CA . LYS A 1 102 ? -17.835 18.676 9.102 1.00 55.97 102 LYS A CA 1
ATOM 825 C C . LYS A 1 102 ? -17.924 19.283 7.681 1.00 55.97 102 LYS A C 1
ATOM 827 O O . LYS A 1 102 ? -18.604 20.287 7.507 1.00 55.97 102 LYS A O 1
ATOM 832 N N . GLN A 1 103 ? -17.284 18.702 6.662 1.00 53.78 103 GLN A N 1
ATOM 833 C CA . GLN A 1 103 ? -17.302 19.184 5.274 1.00 53.78 103 GLN A CA 1
ATOM 834 C C . GLN A 1 103 ? -18.067 18.304 4.263 1.00 53.78 103 GLN A C 1
ATOM 836 O O . GLN A 1 103 ? -18.198 18.716 3.113 1.00 53.78 103 GLN A O 1
ATOM 841 N N . GLN A 1 104 ? -18.611 17.133 4.626 1.00 54.78 104 GLN A N 1
ATOM 842 C CA . GLN A 1 104 ? -19.362 16.290 3.671 1.00 54.78 104 GLN A CA 1
ATOM 843 C C . GLN A 1 104 ? -20.762 15.919 4.186 1.00 54.78 104 GLN A C 1
ATOM 845 O O . GLN A 1 104 ? -20.982 14.826 4.692 1.00 54.78 104 GLN A O 1
ATOM 850 N N . MET A 1 105 ? -21.728 16.824 3.984 1.00 53.47 105 MET A N 1
ATOM 851 C CA . MET A 1 105 ? -23.139 16.716 4.412 1.00 53.47 105 MET A CA 1
ATOM 852 C C . MET A 1 105 ? -23.915 15.481 3.898 1.00 53.47 105 MET A C 1
ATOM 854 O O . MET A 1 105 ? -24.995 15.206 4.405 1.00 53.47 105 MET A O 1
ATOM 858 N N . ASN A 1 106 ? -23.392 14.729 2.920 1.00 54.62 106 ASN A N 1
ATOM 859 C CA . ASN A 1 106 ? -24.141 13.690 2.192 1.00 54.62 106 ASN A CA 1
ATOM 860 C C . ASN A 1 106 ? -23.598 12.256 2.352 1.00 54.62 106 ASN A C 1
ATOM 862 O O . ASN A 1 106 ? -23.978 11.374 1.582 1.00 54.62 106 ASN A O 1
ATOM 866 N N . LYS A 1 107 ? -22.711 11.986 3.319 1.00 58.44 107 LYS A N 1
ATOM 867 C CA . LYS A 1 107 ? -22.260 10.615 3.619 1.00 58.44 107 LYS A CA 1
ATOM 868 C C . LYS A 1 107 ? -22.623 10.238 5.049 1.00 58.44 107 LYS A C 1
ATOM 870 O O . LYS A 1 107 ? -22.307 10.980 5.971 1.00 58.44 107 LYS A O 1
ATOM 875 N N . LEU A 1 108 ? -23.248 9.068 5.210 1.00 61.56 108 LEU A N 1
ATOM 876 C CA . LEU A 1 108 ? -23.410 8.407 6.508 1.00 61.56 108 LEU A CA 1
ATOM 877 C C . LEU A 1 108 ? -22.042 8.355 7.195 1.00 61.56 108 LEU A C 1
ATOM 879 O O . LEU A 1 108 ? -21.081 7.829 6.618 1.00 61.56 108 LEU A O 1
ATOM 883 N N . SER A 1 109 ? -21.946 8.942 8.386 1.00 71.62 109 SER A N 1
ATOM 884 C CA . SER A 1 109 ? -20.686 9.014 9.110 1.00 71.62 109 SER A CA 1
ATOM 885 C C . SER A 1 109 ? -20.300 7.614 9.575 1.00 71.62 109 SER A C 1
ATOM 887 O O . SER A 1 109 ? -21.147 6.789 9.916 1.00 71.62 109 SER A O 1
ATOM 889 N N . MET A 1 110 ? -18.999 7.329 9.648 1.00 79.31 110 MET A N 1
ATOM 890 C CA . MET A 1 110 ? -18.528 6.113 10.322 1.00 79.31 110 MET A CA 1
ATOM 891 C C . MET A 1 110 ? -18.962 6.076 11.796 1.00 79.31 110 MET A C 1
ATOM 893 O O . MET A 1 110 ? -19.080 4.987 12.353 1.00 79.31 110 MET A O 1
ATOM 897 N N . ALA A 1 111 ? -19.244 7.241 12.395 1.00 83.06 111 ALA A N 1
ATOM 898 C CA . ALA A 1 111 ? -19.798 7.364 13.741 1.00 83.06 111 ALA A CA 1
ATOM 899 C C . ALA A 1 111 ? -21.160 6.664 13.891 1.00 83.06 111 ALA A C 1
ATOM 901 O O . ALA A 1 111 ? -21.440 6.107 14.946 1.00 83.06 111 ALA A O 1
ATOM 902 N N . ASP A 1 112 ? -21.966 6.617 12.824 1.00 84.62 112 ASP A N 1
ATOM 903 C CA . ASP A 1 112 ? -23.310 6.027 12.852 1.00 84.62 112 ASP A CA 1
ATOM 904 C C . ASP A 1 112 ? -23.284 4.490 12.766 1.00 84.62 112 ASP A C 1
ATOM 906 O O . ASP A 1 112 ? -24.307 3.826 12.947 1.00 84.62 112 ASP A O 1
ATOM 910 N N . LYS A 1 113 ? -22.116 3.898 12.471 1.00 87.44 113 LYS A N 1
ATOM 911 C CA . LYS A 1 113 ? -21.961 2.448 12.263 1.00 87.44 113 LYS A CA 1
ATOM 912 C C . LYS A 1 113 ? -21.780 1.648 13.551 1.00 87.44 113 LYS A C 1
ATOM 914 O O . LYS A 1 113 ? -21.798 0.421 13.498 1.00 87.44 113 LYS A O 1
ATOM 919 N N . PHE A 1 114 ? -21.600 2.309 14.691 1.00 91.31 114 PHE A N 1
ATOM 920 C CA . PHE A 1 114 ? -21.486 1.665 15.996 1.00 91.31 114 PHE A CA 1
ATOM 921 C C . PHE A 1 114 ? -22.251 2.467 17.050 1.00 91.31 114 PHE A C 1
ATOM 923 O O . PHE A 1 114 ? -22.309 3.692 16.989 1.00 91.31 114 PHE A O 1
ATOM 930 N N . ARG A 1 115 ? -22.858 1.762 18.009 1.00 90.62 115 ARG A N 1
ATOM 931 C CA . ARG A 1 115 ? -23.646 2.368 19.098 1.00 90.62 115 ARG A CA 1
ATOM 932 C C . ARG A 1 115 ? -23.018 2.175 20.474 1.00 90.62 115 ARG A C 1
ATOM 934 O O . ARG A 1 115 ? -23.317 2.939 21.377 1.00 90.62 115 ARG A O 1
ATOM 941 N N . ASP A 1 116 ? -22.170 1.165 20.621 1.00 93.00 116 ASP A N 1
ATOM 942 C CA . ASP A 1 116 ? -21.541 0.767 21.874 1.00 93.00 116 ASP A CA 1
ATOM 943 C C . AS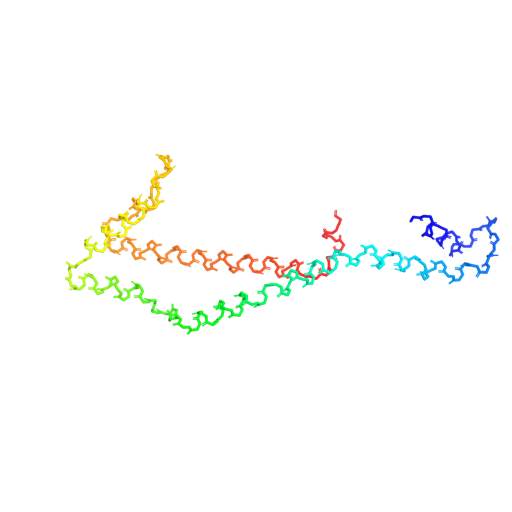P A 1 116 ? -20.077 0.346 21.647 1.00 93.00 116 ASP A C 1
ATOM 945 O O . ASP A 1 116 ? -19.601 0.214 20.511 1.00 93.00 116 ASP A O 1
ATOM 949 N N . CYS A 1 117 ? -19.343 0.116 22.740 1.00 93.25 117 CYS A N 1
ATOM 950 C CA . CYS A 1 117 ? -17.939 -0.292 22.679 1.00 93.25 117 CYS A CA 1
ATOM 951 C C . CYS A 1 117 ? -17.730 -1.637 21.968 1.00 93.25 117 CYS A C 1
ATOM 953 O O . CYS A 1 117 ? -16.699 -1.833 21.325 1.00 93.25 117 CYS A O 1
ATOM 955 N N . ARG A 1 118 ? -18.705 -2.553 22.029 1.00 92.75 118 ARG A N 1
ATOM 956 C CA . ARG A 1 118 ? -18.646 -3.842 21.319 1.00 92.75 118 ARG A CA 1
ATOM 957 C C . ARG A 1 118 ? -18.786 -3.661 19.809 1.00 92.75 118 ARG A C 1
ATOM 959 O O . ARG A 1 118 ? -18.021 -4.256 19.051 1.00 92.75 118 ARG A O 1
ATOM 966 N N . GLY A 1 119 ? -19.709 -2.809 19.368 1.00 93.88 119 GLY A N 1
ATOM 967 C CA . GLY A 1 119 ? -19.842 -2.414 17.970 1.00 93.88 119 GLY A CA 1
ATOM 968 C C . GLY A 1 119 ? -18.589 -1.705 17.460 1.00 93.88 119 GLY A C 1
ATOM 969 O O . GLY A 1 119 ? -18.114 -2.019 16.369 1.00 93.88 119 GLY A O 1
ATOM 970 N N . LEU A 1 120 ? -17.999 -0.818 18.270 1.00 94.06 120 LEU A N 1
ATOM 971 C CA . LEU A 1 120 ? -16.728 -0.165 17.949 1.00 94.06 120 LEU A CA 1
ATOM 972 C C . LEU A 1 120 ? -15.588 -1.184 17.812 1.00 94.06 120 LEU A C 1
ATOM 974 O O . LEU A 1 120 ? -14.829 -1.132 16.847 1.00 94.06 120 LEU A O 1
ATOM 978 N N . GLN A 1 121 ? -15.488 -2.135 18.744 1.00 94.31 121 GLN A N 1
ATOM 979 C CA . GLN A 1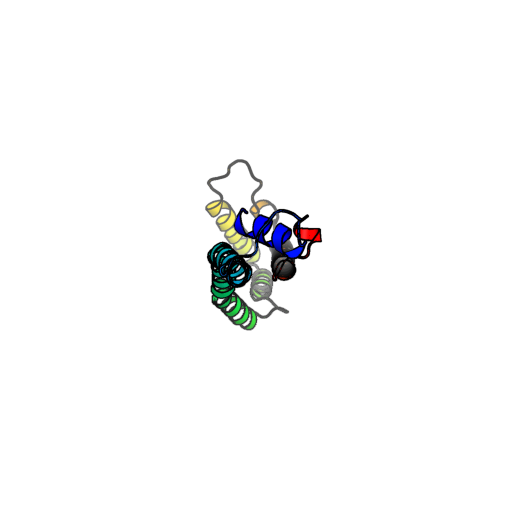 121 ? -14.496 -3.208 18.705 1.00 94.31 121 GLN A CA 1
ATOM 980 C C . GLN A 1 121 ? -14.616 -4.041 17.425 1.00 94.31 121 GLN A C 1
ATOM 982 O O . GLN A 1 121 ? -13.611 -4.277 16.748 1.00 94.31 121 GLN A O 1
ATOM 987 N N . TYR A 1 122 ? -15.831 -4.473 17.078 1.00 93.69 122 TYR A N 1
ATOM 988 C CA . TYR A 1 122 ? -16.087 -5.221 15.849 1.00 93.69 122 TYR A CA 1
ATOM 989 C C . TYR A 1 122 ? -15.677 -4.407 14.619 1.00 93.69 122 TYR A C 1
ATOM 991 O O . TYR A 1 122 ? -14.885 -4.873 13.800 1.00 93.69 122 TYR A O 1
ATOM 999 N N . LEU A 1 123 ? -16.137 -3.156 14.540 1.00 93.44 123 LEU A N 1
ATOM 1000 C CA . LEU A 1 123 ? -15.854 -2.260 13.426 1.00 93.44 123 LEU A CA 1
ATOM 1001 C C . LEU A 1 123 ? -14.348 -2.037 13.235 1.00 93.44 123 LEU A C 1
ATOM 1003 O O . LEU A 1 123 ? -13.852 -2.172 12.118 1.00 93.44 123 LEU A O 1
ATOM 1007 N N . LEU A 1 124 ? -13.609 -1.743 14.309 1.00 92.38 124 LEU A N 1
ATOM 1008 C CA . LEU A 1 124 ? -12.156 -1.564 14.258 1.00 92.38 124 LEU A CA 1
ATOM 1009 C C . LEU A 1 124 ? -11.436 -2.846 13.841 1.00 92.38 124 LEU A C 1
ATOM 1011 O O . LEU A 1 124 ? -10.514 -2.779 13.030 1.00 92.38 124 LEU A O 1
ATOM 1015 N N . THR A 1 125 ? -11.868 -4.007 14.339 1.00 92.62 125 THR A N 1
ATOM 1016 C CA . THR A 1 125 ? -11.293 -5.303 13.947 1.00 92.62 125 THR A CA 1
ATOM 1017 C C . THR A 1 125 ? -11.441 -5.518 12.442 1.00 92.62 125 THR A C 1
ATOM 1019 O O . THR A 1 125 ? -10.443 -5.712 11.748 1.00 92.62 125 THR A O 1
ATOM 1022 N N . THR A 1 126 ? -12.666 -5.392 11.921 1.00 93.25 126 THR A N 1
ATOM 1023 C CA . THR A 1 126 ? -12.960 -5.580 10.495 1.00 93.25 126 THR A CA 1
ATOM 1024 C C . THR A 1 126 ? -12.194 -4.590 9.622 1.00 93.25 126 THR A C 1
ATOM 1026 O O . THR A 1 126 ? -11.574 -4.988 8.639 1.00 93.25 126 THR A O 1
ATOM 1029 N N . GLN A 1 127 ? -12.181 -3.306 9.990 1.00 91.75 127 GLN A N 1
ATOM 1030 C CA . GLN A 1 127 ? -11.475 -2.277 9.223 1.00 91.75 127 GLN A CA 1
ATOM 1031 C C . GLN A 1 127 ? -9.956 -2.505 9.219 1.00 91.75 127 GLN A C 1
ATOM 1033 O O . GLN A 1 127 ? -9.309 -2.366 8.183 1.00 91.75 127 GLN A O 1
ATOM 1038 N N . MET A 1 128 ? -9.367 -2.918 10.344 1.00 91.62 128 MET A N 1
ATOM 1039 C CA . MET A 1 128 ? -7.934 -3.226 10.414 1.00 91.62 128 MET A CA 1
ATOM 1040 C C . MET A 1 128 ? -7.558 -4.458 9.582 1.00 91.62 128 MET A C 1
ATOM 1042 O O . MET A 1 128 ? -6.491 -4.480 8.963 1.00 91.62 128 MET A O 1
ATOM 1046 N N . GLU A 1 129 ? -8.404 -5.486 9.555 1.00 92.25 129 GLU A N 1
ATOM 1047 C CA . GLU A 1 129 ? -8.211 -6.660 8.696 1.00 92.25 129 GLU A CA 1
ATOM 1048 C C . GLU A 1 129 ? -8.322 -6.307 7.211 1.00 92.25 129 GLU A C 1
ATOM 1050 O O . GLU A 1 129 ? -7.479 -6.725 6.413 1.00 92.25 129 GLU A O 1
ATOM 1055 N N . GLU A 1 130 ? -9.308 -5.487 6.846 1.00 93.94 130 GLU A N 1
ATOM 1056 C CA . GLU A 1 130 ? -9.503 -5.009 5.479 1.00 93.94 130 GLU A CA 1
ATOM 1057 C C . GLU A 1 130 ? -8.298 -4.194 4.993 1.00 93.94 130 GLU A C 1
ATOM 1059 O O . GLU A 1 130 ? -7.746 -4.484 3.930 1.00 93.94 130 GLU A O 1
ATOM 1064 N N . VAL A 1 131 ? -7.803 -3.254 5.805 1.00 92.75 131 VAL A N 1
ATOM 1065 C CA . VAL A 1 131 ? -6.602 -2.468 5.483 1.00 92.75 131 VAL A CA 1
ATOM 1066 C C . VAL A 1 131 ? -5.382 -3.369 5.289 1.00 92.75 131 VAL A C 1
ATOM 1068 O O . VAL A 1 131 ? -4.644 -3.202 4.317 1.00 92.75 131 VAL A O 1
ATOM 1071 N N . LYS A 1 132 ? -5.171 -4.365 6.161 1.00 91.44 132 LYS A N 1
ATOM 1072 C CA . LYS A 1 132 ? -4.067 -5.332 6.012 1.00 91.44 132 LYS A CA 1
ATOM 1073 C C . LYS A 1 132 ? -4.194 -6.147 4.725 1.00 91.44 132 LYS A C 1
ATOM 1075 O O . LYS A 1 132 ? -3.195 -6.369 4.040 1.00 91.44 132 LYS A O 1
ATOM 1080 N N . LYS A 1 133 ? -5.410 -6.583 4.386 1.00 94.88 133 LYS A N 1
ATOM 1081 C CA . LYS A 1 133 ? -5.691 -7.330 3.156 1.00 94.88 133 LYS A CA 1
ATOM 1082 C C . LYS A 1 133 ? -5.394 -6.486 1.919 1.00 94.88 133 LYS A C 1
ATOM 1084 O O . LYS A 1 133 ? -4.653 -6.944 1.053 1.00 94.88 133 LYS A O 1
ATOM 1089 N N . LEU A 1 134 ? -5.914 -5.261 1.859 1.00 93.62 134 LEU A N 1
ATOM 1090 C CA . LEU A 1 134 ? -5.684 -4.341 0.744 1.00 93.62 134 LEU A CA 1
ATOM 1091 C C . LEU A 1 134 ? -4.199 -3.997 0.607 1.00 93.62 134 LEU A C 1
ATOM 1093 O O . LEU A 1 134 ? -3.649 -4.059 -0.489 1.00 93.62 134 LEU A O 1
ATOM 1097 N N . GLN A 1 135 ? -3.514 -3.727 1.722 1.00 91.62 135 GLN A N 1
ATOM 1098 C CA . GLN A 1 135 ? -2.074 -3.479 1.719 1.00 91.62 135 GLN A CA 1
ATOM 1099 C C . GLN A 1 135 ? -1.294 -4.667 1.141 1.00 91.62 135 GLN A C 1
ATOM 1101 O O . GLN A 1 135 ? -0.375 -4.469 0.346 1.00 91.62 135 GLN A O 1
ATOM 1106 N N . LYS A 1 136 ? -1.652 -5.900 1.521 1.00 92.44 136 LYS A N 1
ATOM 1107 C CA . LYS A 1 136 ? -1.032 -7.113 0.977 1.00 92.44 136 LYS A CA 1
ATOM 1108 C C . LYS A 1 136 ? -1.289 -7.244 -0.527 1.00 92.44 136 LYS A C 1
ATOM 1110 O O . LYS A 1 136 ? -0.338 -7.440 -1.274 1.00 92.44 136 LYS A O 1
ATOM 1115 N N . GLN A 1 137 ? -2.536 -7.071 -0.963 1.00 93.38 137 GLN A N 1
ATOM 1116 C CA . GLN A 1 137 ? -2.916 -7.172 -2.374 1.00 93.38 137 GLN A CA 1
ATOM 1117 C C . GLN A 1 137 ? -2.182 -6.152 -3.248 1.00 93.38 137 GLN A C 1
ATOM 1119 O O . GLN A 1 137 ? -1.656 -6.517 -4.293 1.00 93.38 137 GLN A O 1
ATOM 1124 N N . VAL A 1 138 ? -2.090 -4.893 -2.810 1.00 91.75 138 VAL A N 1
ATOM 1125 C CA . VAL A 1 138 ? -1.371 -3.847 -3.553 1.00 91.75 138 VAL A CA 1
ATOM 1126 C C . VAL A 1 138 ? 0.120 -4.171 -3.648 1.00 91.75 138 VAL A C 1
ATOM 1128 O O . VAL A 1 138 ? 0.699 -4.061 -4.724 1.00 91.75 138 VAL A O 1
ATOM 1131 N N . ARG A 1 139 ? 0.747 -4.624 -2.553 1.00 89.00 139 ARG A N 1
ATOM 1132 C CA . ARG A 1 139 ? 2.164 -5.028 -2.563 1.00 89.00 139 ARG A CA 1
ATOM 1133 C C . ARG A 1 139 ? 2.425 -6.197 -3.509 1.00 89.00 139 ARG A C 1
ATOM 1135 O O . ARG A 1 139 ? 3.408 -6.173 -4.240 1.00 89.00 139 ARG A O 1
ATOM 1142 N N . GLU A 1 140 ? 1.561 -7.206 -3.494 1.00 91.00 140 GLU A N 1
ATOM 1143 C CA . GLU A 1 140 ? 1.668 -8.359 -4.391 1.00 91.00 140 GLU A CA 1
ATOM 1144 C C . GLU A 1 140 ? 1.447 -7.957 -5.852 1.00 91.00 140 GLU A C 1
ATOM 1146 O O . GLU A 1 140 ? 2.209 -8.380 -6.714 1.00 91.00 140 GLU A O 1
ATOM 1151 N N . ALA A 1 141 ? 0.468 -7.092 -6.131 1.00 88.88 141 ALA A N 1
ATOM 1152 C CA . ALA A 1 141 ? 0.220 -6.583 -7.475 1.00 88.88 141 ALA A CA 1
ATOM 1153 C C . ALA A 1 141 ? 1.426 -5.812 -8.026 1.00 88.88 141 ALA A C 1
ATOM 1155 O O . ALA A 1 141 ? 1.851 -6.086 -9.142 1.00 88.88 141 ALA A O 1
ATOM 1156 N N . VAL A 1 142 ? 2.014 -4.907 -7.234 1.00 87.31 142 VAL A N 1
ATOM 1157 C CA . VAL A 1 142 ? 3.228 -4.179 -7.635 1.00 87.31 142 VAL A CA 1
ATOM 1158 C C . VAL A 1 142 ? 4.371 -5.156 -7.886 1.00 87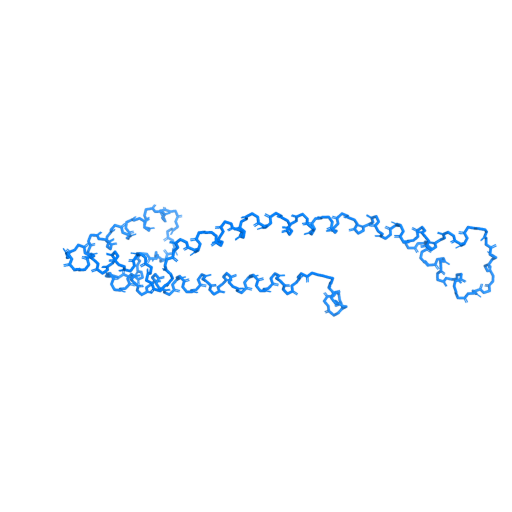.31 142 VAL A C 1
ATOM 1160 O O . VAL A 1 142 ? 4.957 -5.120 -8.959 1.00 87.31 142 VAL A O 1
ATOM 1163 N N . LYS A 1 143 ? 4.623 -6.093 -6.964 1.00 86.75 143 LYS A N 1
ATOM 1164 C CA . LYS A 1 143 ? 5.678 -7.107 -7.108 1.00 86.75 143 LYS A CA 1
ATOM 1165 C C . LYS A 1 143 ? 5.513 -7.976 -8.360 1.00 86.75 143 LYS A C 1
ATOM 1167 O O . LYS A 1 143 ? 6.500 -8.341 -8.984 1.00 86.75 143 LYS A O 1
ATOM 1172 N N . ASN A 1 144 ? 4.283 -8.312 -8.741 1.00 86.00 144 ASN A N 1
ATOM 1173 C CA . ASN A 1 144 ? 4.014 -9.104 -9.946 1.00 86.00 144 ASN A CA 1
ATOM 1174 C C . ASN A 1 144 ? 4.261 -8.324 -11.246 1.00 86.00 144 ASN A C 1
ATOM 1176 O O . ASN A 1 144 ? 4.409 -8.937 -12.301 1.00 86.00 144 ASN A O 1
ATOM 1180 N N . LEU A 1 145 ? 4.278 -6.993 -11.171 1.00 83.12 145 LEU A N 1
ATOM 1181 C CA . LEU A 1 145 ? 4.596 -6.098 -12.280 1.00 83.12 145 LEU A CA 1
ATOM 1182 C C . LEU A 1 145 ? 6.073 -5.670 -12.278 1.00 83.12 145 LEU A C 1
ATOM 1184 O O . LEU A 1 145 ? 6.503 -4.987 -13.204 1.00 83.12 145 LEU A O 1
ATOM 1188 N N . GLU A 1 146 ? 6.853 -6.048 -11.260 1.00 82.06 146 GLU A N 1
ATOM 1189 C CA . GLU A 1 146 ? 8.288 -5.776 -11.216 1.00 82.06 146 GLU A CA 1
ATOM 1190 C C . GLU A 1 146 ? 9.045 -6.668 -12.212 1.00 82.06 146 GLU A C 1
ATOM 1192 O O . GLU A 1 146 ? 8.838 -7.880 -12.290 1.00 82.06 146 GLU A O 1
ATOM 1197 N N . GLY A 1 147 ? 9.985 -6.062 -12.939 1.00 77.56 147 GLY A N 1
ATOM 1198 C CA . GLY A 1 147 ? 10.849 -6.742 -13.901 1.00 77.56 147 GLY A CA 1
ATOM 1199 C C . GLY A 1 147 ? 10.466 -6.491 -15.364 1.00 77.56 147 GLY A C 1
ATOM 1200 O O . GLY A 1 147 ? 9.523 -5.754 -15.655 1.00 77.56 147 GLY A O 1
ATOM 1201 N N . PRO A 1 148 ? 11.229 -7.057 -16.317 1.00 78.25 148 PRO A N 1
ATOM 1202 C CA . PRO A 1 148 ? 10.939 -6.897 -17.736 1.00 78.25 148 PRO A CA 1
ATOM 1203 C C . PRO A 1 148 ? 9.587 -7.548 -18.075 1.00 78.25 148 PRO A C 1
ATOM 1205 O O . PRO A 1 148 ? 9.419 -8.742 -17.805 1.00 78.25 148 PRO A O 1
ATOM 1208 N N . PRO A 1 149 ? 8.629 -6.813 -18.671 1.00 77.88 149 PRO A N 1
ATOM 1209 C CA . PRO A 1 149 ? 7.333 -7.380 -19.017 1.00 77.88 149 PRO A CA 1
ATOM 1210 C C . PRO A 1 149 ? 7.484 -8.484 -20.070 1.00 77.88 149 PRO A C 1
ATOM 1212 O O . PRO A 1 149 ? 8.340 -8.423 -20.958 1.00 77.88 149 PRO A O 1
ATOM 1215 N N . SER A 1 150 ? 6.639 -9.511 -19.974 1.00 77.62 150 SER A N 1
ATOM 1216 C CA . SER A 1 150 ? 6.566 -10.558 -20.994 1.00 77.62 150 SER A CA 1
ATOM 1217 C C . SER A 1 150 ? 5.914 -10.014 -22.270 1.00 77.62 150 SER A C 1
ATOM 1219 O O . SER A 1 150 ? 5.187 -9.024 -22.229 1.00 77.62 150 SER A O 1
ATOM 1221 N N . LYS A 1 151 ? 6.125 -10.675 -23.418 1.00 75.81 151 LYS A N 1
ATOM 1222 C CA . LYS A 1 151 ? 5.502 -10.251 -24.686 1.00 75.81 151 LYS A CA 1
ATOM 1223 C C . LYS A 1 151 ? 3.977 -10.142 -24.590 1.00 75.81 151 LYS A C 1
ATOM 1225 O O . LYS A 1 151 ? 3.432 -9.168 -25.070 1.00 75.81 151 LYS A O 1
ATOM 1230 N N . ALA A 1 152 ? 3.325 -11.057 -23.871 1.00 75.06 152 ALA A N 1
ATOM 1231 C CA . ALA A 1 152 ? 1.875 -11.049 -23.655 1.00 75.06 152 ALA A CA 1
ATOM 1232 C C . ALA A 1 152 ? 1.360 -9.898 -22.765 1.00 75.06 152 ALA A C 1
ATOM 1234 O O . ALA A 1 152 ? 0.157 -9.727 -22.634 1.00 75.06 152 ALA A O 1
ATOM 1235 N N . VAL A 1 153 ? 2.250 -9.168 -22.085 1.00 76.56 153 VAL A N 1
ATOM 1236 C CA . VAL A 1 153 ? 1.912 -7.944 -21.334 1.00 76.56 153 VAL A CA 1
ATOM 1237 C C . VAL A 1 153 ? 2.146 -6.695 -22.193 1.00 76.56 153 VAL A C 1
ATOM 1239 O O . VAL A 1 153 ? 1.582 -5.641 -21.915 1.00 76.56 153 VAL A O 1
ATOM 1242 N N . ILE A 1 154 ? 3.006 -6.802 -23.210 1.00 76.06 154 ILE A N 1
ATOM 1243 C CA . ILE A 1 154 ? 3.345 -5.722 -24.145 1.00 76.06 154 ILE A CA 1
ATOM 1244 C C . ILE A 1 154 ? 2.371 -5.698 -25.341 1.00 76.06 154 ILE A C 1
ATOM 1246 O O . ILE A 1 154 ? 2.106 -4.620 -25.871 1.00 76.06 154 ILE A O 1
ATOM 1250 N N . GLU A 1 155 ? 1.882 -6.869 -25.765 1.00 56.19 155 GLU A N 1
ATOM 1251 C CA . GLU A 1 155 ? 0.896 -7.101 -26.840 1.00 56.19 155 GLU A CA 1
ATOM 1252 C C . GLU A 1 155 ? -0.546 -7.106 -26.315 1.00 56.19 155 GLU A C 1
ATOM 1254 O O . GLU A 1 155 ? -1.412 -6.527 -27.010 1.00 56.19 155 GLU A O 1
#

Solvent-accessible surface area (backbone ato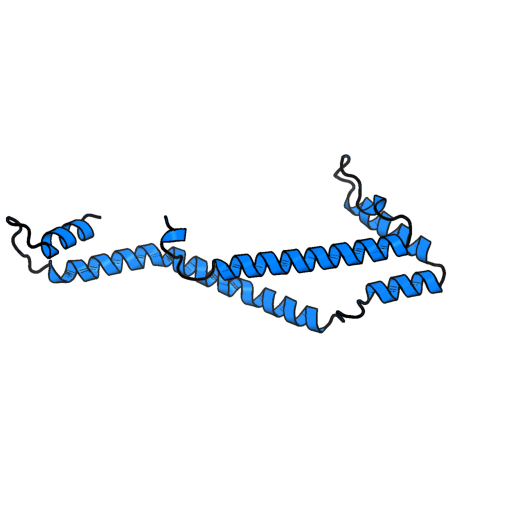ms only — not comparable to full-atom values): 9211 Å² total; per-residue (Å²): 106,73,60,55,54,52,50,51,45,61,74,66,64,48,88,91,67,81,88,54,95,60,60,81,48,43,64,57,55,48,50,53,52,50,50,60,65,47,45,60,61,54,48,54,54,51,51,56,58,54,68,46,48,65,60,55,51,51,49,53,58,52,51,72,75,49,53,84,91,63,45,68,68,56,57,50,53,54,48,25,55,74,71,72,43,28,68,59,53,43,51,51,52,34,49,52,51,49,65,76,46,79,84,53,96,86,58,89,53,79,45,76,75,36,88,45,56,67,43,44,51,52,51,53,51,55,51,54,52,50,52,52,50,52,53,50,51,52,53,52,53,53,57,73,64,60,68,87,76,53,67,85,75,76,106

Secondary structure (DSSP, 8-state):
-HHHHHHHHHHTT-TT----TTHHHHHHHHHHHHHHHHHHHHHHHHHHHHHHHHHHHHHHHHHHHS-SSS-HHHHHHHHHHHTT-HHHHHHHHHHHHHHHTTT-TTS--GGGG-SSHHHHHHHHHHHHHHHHHHHHHHHHHHHHH-SSPPHHHH-

Foldseek 3Di:
DVLVVVLVCVVVVPPPDDDDPCNVCSVVVVVVVVCVVCVVVVVVLVVVVVVCVVVVVVVVVVVVVADPVDGPVNVVLVVCVVVVNFQVVLVVVLCVQVVVVVPDPPDDTPSNQDDTSVSVVVVVVVVVVVVVVVVVVVVVVVVVVPDDDDPVVVD

pLDDT: mean 86.25, std 9.71, range [53.47, 95.94]

Mean predicted aligned error: 9.42 Å

Sequence (155 aa):
HSTHNLMELLTANHPGIPPTLRDGRLKEECEQLRQHYMSKSNAEVAEAHQALQPVIQTIHELQRKIRSSSPWWLDVIQSAIQYAIDEELVQRVQNDLTSNYKQQMNKLSMADKFRDCRGLQYLLTTQMEEVKKLQKQVREAVKNLEGPPSKAVIE

Organism: Micrurus surinamensis (NCBI:txid129470)